Protein AF-A0A942FT86-F1 (afdb_monomer_lite)

Radius of gyration: 11.47 Å; chains: 1; bounding box: 31×23×32 Å

Sequence (67 aa):
MSDARRRARQAAERLAELAEEHQNVLLVGHGFINHFIAKELQKSGWLGPSRPGKGFWGYGIYERTTT

pLDDT: mean 88.97, std 9.35, range [52.19, 96.81]

Foldseek 3Di:
DDVLLVVLLVVLVVQVVVCVVPVDDDDDDDQVSVLSNLVNNVVVQWDKDNGAADDPPGGMDTDHDDD

Secondary structure (DSSP, 8-state):
--HHHHHHHHHHHHHHHHHHHHS-------HHHHHHHHHHHHHTT-B--SS--SSTT-----B----

Structure (mmCIF, N/CA/C/O backbone):
data_AF-A0A942FT86-F1
#
_entry.id   AF-A0A942FT86-F1
#
loop_
_atom_site.group_PDB
_atom_site.id
_atom_site.type_symbol
_atom_site.label_atom_id
_atom_site.label_alt_id
_atom_site.label_comp_id
_atom_site.label_asym_id
_atom_site.label_entity_id
_atom_site.label_seq_id
_atom_site.pdbx_PDB_ins_code
_atom_site.Cartn_x
_atom_site.Cartn_y
_atom_site.Cartn_z
_atom_site.occupancy
_atom_site.B_iso_or_equiv
_atom_site.auth_seq_id
_atom_site.auth_comp_id
_atom_site.auth_asym_id
_atom_site.auth_atom_id
_atom_site.pdbx_PDB_model_num
ATOM 1 N N . MET A 1 1 ? 21.583 2.399 4.933 1.00 52.19 1 MET A N 1
ATOM 2 C CA . MET A 1 1 ? 20.251 1.841 4.598 1.00 52.19 1 MET A CA 1
ATOM 3 C C . MET A 1 1 ? 19.896 2.256 3.178 1.00 52.19 1 MET A C 1
ATOM 5 O O . MET A 1 1 ? 20.040 3.427 2.866 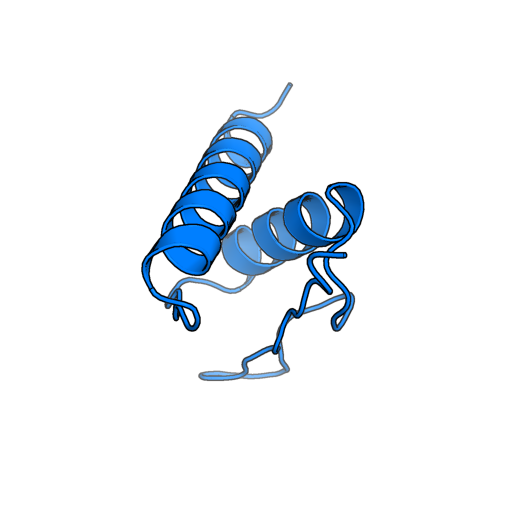1.00 52.19 1 MET A O 1
ATOM 9 N N . SER A 1 2 ? 19.500 1.322 2.313 1.00 69.62 2 SER A N 1
ATOM 10 C CA . SER A 1 2 ? 19.230 1.568 0.889 1.00 69.62 2 SER A CA 1
ATOM 11 C C . SER A 1 2 ? 18.051 2.530 0.676 1.00 69.62 2 SER A C 1
ATOM 13 O O . SER A 1 2 ? 16.970 2.314 1.225 1.00 69.62 2 SER A O 1
ATOM 15 N N . ASP A 1 3 ? 18.239 3.572 -0.141 1.00 86.81 3 ASP A N 1
ATOM 16 C CA . ASP A 1 3 ? 17.266 4.660 -0.356 1.00 86.81 3 ASP A CA 1
ATOM 17 C C . ASP A 1 3 ? 15.857 4.187 -0.740 1.00 86.81 3 ASP A C 1
ATOM 19 O O . ASP A 1 3 ? 14.866 4.829 -0.397 1.00 86.81 3 ASP A O 1
ATOM 23 N N . ALA A 1 4 ? 15.746 3.035 -1.407 1.00 84.94 4 ALA A N 1
ATOM 24 C CA . ALA A 1 4 ? 14.465 2.440 -1.778 1.00 84.94 4 ALA A CA 1
ATOM 25 C C . ALA A 1 4 ? 13.576 2.112 -0.566 1.00 84.94 4 ALA A C 1
ATOM 27 O O . ALA A 1 4 ? 12.370 2.332 -0.626 1.00 84.94 4 ALA A O 1
ATOM 28 N N . ARG A 1 5 ? 14.154 1.638 0.548 1.00 86.75 5 ARG A N 1
ATOM 29 C CA . ARG A 1 5 ? 13.386 1.345 1.772 1.00 86.75 5 ARG A CA 1
ATOM 30 C C . ARG A 1 5 ? 12.904 2.620 2.453 1.00 86.75 5 ARG A C 1
ATOM 32 O O . ARG A 1 5 ? 11.775 2.658 2.921 1.00 86.75 5 ARG A O 1
ATOM 39 N N . ARG A 1 6 ? 13.737 3.668 2.464 1.00 92.06 6 ARG A N 1
ATOM 40 C CA . ARG A 1 6 ? 13.362 4.980 3.014 1.00 92.06 6 ARG A CA 1
ATOM 41 C C . ARG A 1 6 ? 12.176 5.567 2.248 1.00 92.06 6 ARG A C 1
ATOM 43 O O . ARG A 1 6 ? 11.195 5.955 2.869 1.00 92.06 6 ARG A O 1
ATOM 50 N N . ARG A 1 7 ? 12.230 5.536 0.912 1.00 92.75 7 ARG A N 1
ATOM 51 C CA . ARG A 1 7 ? 11.115 5.976 0.057 1.00 92.75 7 ARG A CA 1
ATOM 52 C C . ARG A 1 7 ? 9.853 5.137 0.258 1.00 92.75 7 ARG A C 1
ATOM 54 O O . ARG A 1 7 ? 8.765 5.692 0.316 1.00 92.75 7 ARG A O 1
ATOM 61 N N . ALA A 1 8 ? 9.989 3.817 0.387 1.00 93.81 8 ALA A N 1
ATOM 62 C CA . ALA A 1 8 ? 8.846 2.938 0.625 1.00 93.81 8 ALA A CA 1
ATOM 63 C C . ALA A 1 8 ? 8.161 3.215 1.971 1.00 93.81 8 ALA A C 1
ATOM 65 O O . ALA A 1 8 ? 6.937 3.233 2.030 1.00 93.81 8 ALA A O 1
ATOM 66 N N . ARG A 1 9 ? 8.941 3.481 3.027 1.00 95.06 9 ARG A N 1
ATOM 67 C CA . ARG A 1 9 ? 8.410 3.877 4.337 1.00 95.06 9 ARG A CA 1
ATOM 68 C C . ARG A 1 9 ? 7.633 5.188 4.248 1.00 95.06 9 ARG A C 1
ATOM 70 O O . ARG A 1 9 ? 6.487 5.221 4.666 1.00 95.06 9 ARG A O 1
ATOM 77 N N . GLN A 1 10 ? 8.219 6.215 3.632 1.00 96.00 10 GLN A N 1
ATOM 78 C CA . GLN A 1 10 ? 7.550 7.507 3.431 1.00 96.00 10 GLN A CA 1
ATOM 79 C C . GLN A 1 10 ? 6.247 7.366 2.633 1.00 96.00 10 GLN A C 1
ATOM 81 O O . GLN A 1 10 ? 5.242 7.981 2.969 1.00 96.00 10 GLN A O 1
ATOM 86 N N . ALA A 1 11 ? 6.244 6.528 1.593 1.00 95.56 11 ALA A N 1
ATOM 87 C CA . ALA A 1 11 ? 5.039 6.259 0.817 1.00 95.56 11 ALA A CA 1
ATOM 88 C C . ALA A 1 11 ? 3.965 5.525 1.640 1.00 95.56 11 ALA A C 1
ATOM 90 O O . ALA A 1 11 ? 2.795 5.877 1.543 1.00 95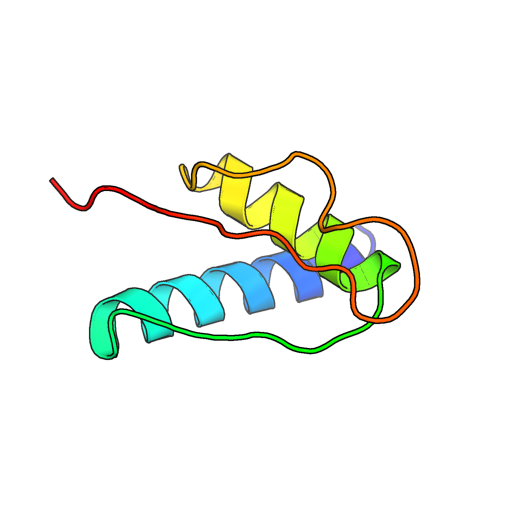.56 11 ALA A O 1
ATOM 91 N N . ALA A 1 12 ? 4.343 4.541 2.462 1.00 95.88 12 ALA A N 1
ATOM 92 C CA . ALA A 1 12 ? 3.410 3.840 3.347 1.00 95.88 12 ALA A CA 1
ATOM 93 C C . ALA A 1 12 ? 2.814 4.768 4.420 1.00 95.88 12 ALA A C 1
ATOM 95 O O . ALA A 1 12 ? 1.612 4.714 4.659 1.00 95.88 12 ALA A O 1
ATOM 96 N N . GLU A 1 13 ? 3.630 5.641 5.021 1.00 96.25 13 GLU A N 1
ATOM 97 C CA . GLU A 1 13 ? 3.177 6.671 5.970 1.00 96.25 13 GLU A CA 1
ATOM 98 C C . GLU A 1 13 ? 2.166 7.610 5.302 1.00 96.25 13 GLU A C 1
ATOM 100 O O . GLU A 1 13 ? 1.054 7.774 5.800 1.00 96.25 13 GLU A O 1
ATOM 105 N N . ARG A 1 14 ? 2.488 8.120 4.107 1.00 96.81 14 ARG A N 1
ATOM 106 C CA . ARG A 1 14 ? 1.587 9.004 3.363 1.00 96.81 14 ARG A CA 1
ATOM 107 C C . ARG A 1 14 ? 0.272 8.328 2.968 1.00 96.81 14 ARG A C 1
ATOM 109 O O . ARG A 1 14 ? -0.771 8.971 2.980 1.00 96.81 14 ARG A O 1
ATOM 116 N N . LEU A 1 15 ? 0.311 7.048 2.596 1.00 95.94 15 LEU A N 1
ATOM 117 C CA . LEU A 1 15 ? -0.901 6.286 2.287 1.00 95.94 15 LEU A CA 1
ATOM 118 C C . LEU A 1 15 ? -1.791 6.111 3.514 1.00 95.94 15 LEU A C 1
ATOM 120 O O . LEU A 1 15 ? -3.005 6.215 3.381 1.00 95.94 15 LEU A O 1
ATOM 124 N N . ALA A 1 16 ? -1.199 5.865 4.683 1.00 94.75 16 ALA A N 1
ATOM 125 C CA . ALA A 1 16 ? -1.951 5.735 5.921 1.00 94.75 16 ALA A CA 1
ATOM 126 C C . ALA A 1 16 ? -2.631 7.058 6.307 1.00 94.75 16 ALA A C 1
ATOM 128 O O . ALA A 1 16 ? -3.822 7.043 6.590 1.00 94.75 16 ALA A O 1
ATOM 129 N N . GLU A 1 17 ? -1.920 8.188 6.223 1.00 95.62 17 GLU 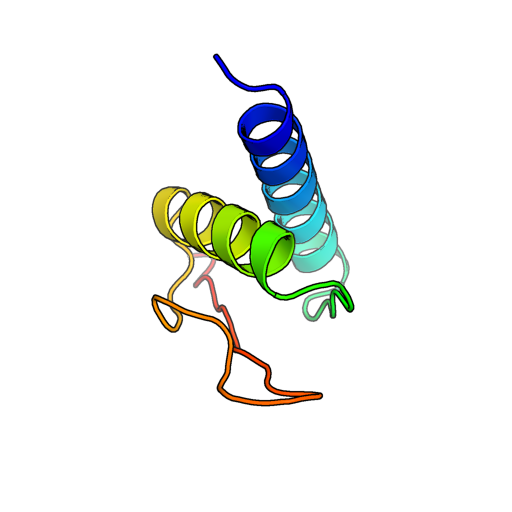A N 1
ATOM 130 C CA . GLU A 1 17 ? -2.498 9.526 6.446 1.00 95.62 17 GLU A CA 1
ATOM 131 C C . GLU A 1 17 ? -3.688 9.794 5.513 1.00 95.62 17 GLU A C 1
ATOM 133 O O . GLU A 1 17 ? -4.762 10.197 5.952 1.00 95.62 17 GLU A O 1
ATOM 138 N N . LEU A 1 18 ? -3.517 9.527 4.214 1.00 96.06 18 LEU A N 1
ATOM 139 C CA . LEU A 1 18 ? -4.581 9.724 3.229 1.00 96.06 18 LEU A CA 1
ATOM 140 C C . LEU A 1 18 ? -5.769 8.784 3.467 1.00 96.06 18 LEU A C 1
ATOM 142 O O . LEU A 1 18 ? -6.902 9.157 3.185 1.00 96.06 18 LEU A O 1
ATOM 146 N N . ALA A 1 19 ? -5.530 7.566 3.954 1.00 94.62 19 ALA A N 1
ATOM 147 C CA . ALA A 1 19 ? -6.594 6.618 4.268 1.00 94.62 19 ALA A CA 1
ATOM 148 C C . ALA A 1 19 ? -7.344 7.000 5.551 1.00 94.62 19 ALA A C 1
ATOM 150 O O . ALA A 1 19 ? -8.547 6.777 5.630 1.00 94.62 19 ALA A O 1
ATOM 151 N N . GLU A 1 20 ? -6.676 7.621 6.524 1.00 92.38 20 GLU A N 1
ATOM 152 C CA . GLU A 1 20 ? -7.340 8.209 7.693 1.00 92.38 20 GLU A CA 1
ATOM 153 C C . GLU A 1 20 ? -8.256 9.378 7.287 1.00 92.38 20 GLU A C 1
ATOM 155 O O . GLU A 1 20 ? -9.362 9.495 7.809 1.00 92.38 20 GLU A O 1
ATOM 160 N N . GLU A 1 21 ? -7.845 10.199 6.314 1.00 94.94 21 GLU A N 1
ATOM 161 C CA . GLU A 1 21 ? -8.632 11.347 5.835 1.00 94.94 21 GLU A CA 1
ATOM 162 C C . GLU A 1 21 ? -9.758 10.958 4.857 1.00 94.94 21 GLU A C 1
ATOM 164 O O . GLU A 1 21 ? -10.868 11.488 4.927 1.00 94.94 21 GLU A O 1
ATOM 169 N N . HIS A 1 22 ? -9.490 10.038 3.928 1.00 95.12 22 HIS A N 1
ATOM 170 C CA . HIS A 1 22 ? -10.371 9.737 2.791 1.00 95.12 22 HIS A CA 1
ATOM 171 C C . HIS A 1 22 ? -10.955 8.317 2.802 1.00 95.12 22 HIS A C 1
ATOM 173 O O . HIS A 1 22 ? -11.643 7.932 1.855 1.00 95.12 22 HIS A O 1
ATOM 179 N N . GLN A 1 23 ? -10.702 7.538 3.858 1.00 90.44 23 GLN A N 1
ATOM 180 C CA . GLN A 1 23 ? -11.093 6.133 4.047 1.00 90.44 23 GLN A CA 1
ATOM 181 C C . GLN A 1 23 ? -10.406 5.152 3.084 1.00 90.44 23 GLN A C 1
ATOM 183 O O . GLN A 1 23 ? -9.708 4.239 3.517 1.00 90.44 23 GLN A O 1
ATOM 188 N N . ASN A 1 24 ? -10.588 5.334 1.774 1.00 92.12 24 ASN A N 1
ATOM 189 C CA . ASN A 1 24 ? -10.103 4.424 0.740 1.00 92.12 24 ASN A CA 1
ATOM 190 C C . ASN A 1 24 ? -9.122 5.133 -0.193 1.00 92.12 24 ASN A C 1
ATOM 192 O O . ASN A 1 24 ? -9.458 6.136 -0.821 1.00 92.12 24 ASN A O 1
ATOM 196 N N . VAL A 1 25 ? -7.920 4.575 -0.338 1.00 95.31 25 VAL A N 1
ATOM 197 C CA . VAL A 1 25 ? -6.856 5.137 -1.180 1.00 95.31 25 VAL A CA 1
ATOM 198 C C . VAL A 1 25 ? -6.272 4.049 -2.072 1.00 95.31 25 VAL A C 1
ATOM 200 O O . VAL A 1 25 ? -6.031 2.928 -1.627 1.00 95.31 25 VAL A O 1
ATOM 203 N N . LEU A 1 26 ? -6.009 4.390 -3.336 1.00 94.06 26 LEU A N 1
ATOM 204 C CA . LEU A 1 26 ? -5.356 3.509 -4.301 1.00 94.06 26 LEU A CA 1
ATOM 205 C C . LEU A 1 26 ? -3.977 4.055 -4.675 1.00 94.06 26 LEU A C 1
ATOM 207 O O . LEU A 1 26 ? -3.851 5.180 -5.156 1.00 94.06 26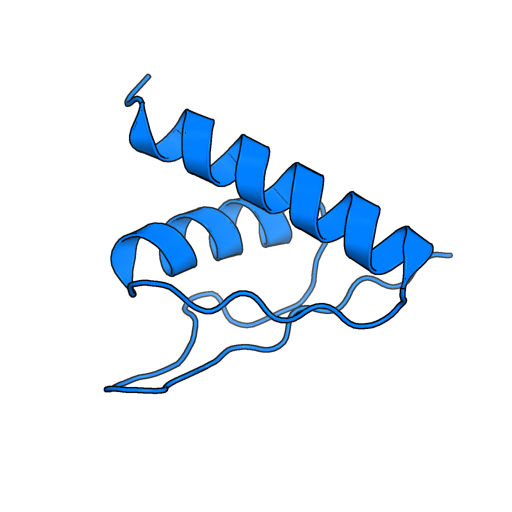 LEU A O 1
ATOM 211 N N . LEU A 1 27 ? -2.952 3.215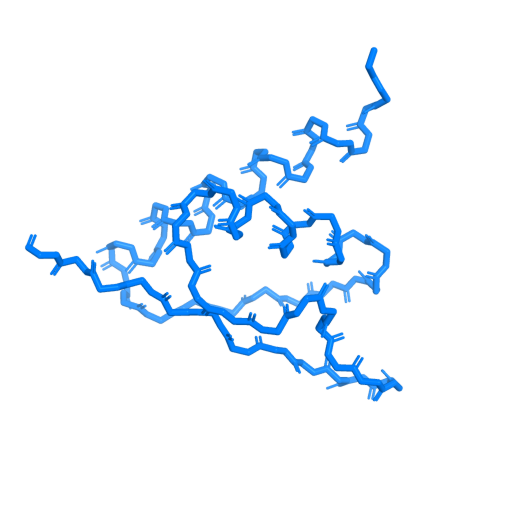 -4.533 1.00 93.19 27 LEU A N 1
ATOM 212 C CA . LEU A 1 27 ? -1.635 3.444 -5.120 1.00 93.19 27 LEU A CA 1
ATOM 213 C C . LEU A 1 27 ? -1.459 2.567 -6.361 1.00 93.19 27 LEU A C 1
ATOM 215 O O . LEU A 1 27 ? -1.539 1.341 -6.278 1.00 93.19 27 LEU A O 1
ATOM 219 N N . VAL A 1 28 ? -1.115 3.188 -7.488 1.00 92.94 28 VAL A N 1
ATOM 220 C CA . VAL A 1 28 ? -0.700 2.485 -8.707 1.00 92.94 28 VAL A CA 1
ATOM 221 C C . VAL A 1 28 ? 0.795 2.699 -8.915 1.00 92.94 28 VAL A C 1
ATOM 223 O O . VAL A 1 28 ? 1.294 3.821 -8.866 1.00 92.94 28 VAL A O 1
ATOM 226 N N . GLY A 1 29 ? 1.531 1.611 -9.127 1.00 89.19 29 GLY A N 1
ATOM 227 C CA . GLY A 1 29 ? 2.988 1.633 -9.175 1.00 89.19 29 GLY A CA 1
ATOM 228 C C . GLY A 1 29 ? 3.575 0.318 -9.671 1.00 89.19 29 GLY A C 1
ATOM 229 O O . GLY A 1 29 ? 2.861 -0.564 -10.142 1.00 89.19 29 GLY A O 1
ATOM 230 N N . HIS A 1 30 ? 4.895 0.184 -9.564 1.00 89.00 30 HIS A N 1
ATOM 231 C CA . HIS A 1 30 ? 5.622 -0.987 -10.056 1.00 89.00 30 HIS A CA 1
ATOM 232 C C . HIS A 1 30 ? 5.779 -2.050 -8.962 1.00 89.00 30 HIS A C 1
ATOM 234 O O . HIS A 1 30 ? 5.917 -1.732 -7.780 1.00 89.00 30 HIS A O 1
ATOM 240 N N . GLY A 1 31 ? 5.846 -3.325 -9.355 1.00 86.81 31 GLY A N 1
ATOM 241 C CA . GLY A 1 31 ? 5.840 -4.454 -8.416 1.00 86.81 31 GLY A CA 1
ATOM 242 C C . GLY A 1 31 ? 6.905 -4.380 -7.312 1.00 86.81 31 GLY A C 1
ATOM 243 O O . GLY A 1 31 ? 6.595 -4.624 -6.150 1.00 86.81 31 GLY A O 1
ATOM 244 N N . PHE A 1 32 ? 8.142 -3.979 -7.632 1.00 88.69 32 PHE A N 1
ATOM 245 C CA . PHE A 1 32 ? 9.215 -3.885 -6.632 1.00 88.69 32 PHE A CA 1
ATOM 246 C C . PHE A 1 32 ? 8.950 -2.833 -5.553 1.00 88.69 32 PHE A C 1
ATOM 248 O O . PHE A 1 32 ? 9.137 -3.120 -4.372 1.00 88.69 32 PHE A O 1
ATOM 255 N N . ILE A 1 33 ? 8.526 -1.623 -5.935 1.00 90.19 33 ILE A N 1
ATOM 256 C CA . ILE A 1 33 ? 8.258 -0.564 -4.957 1.00 90.19 33 IL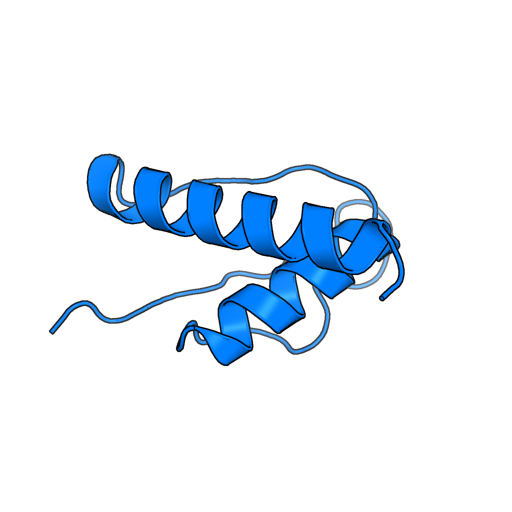E A CA 1
ATOM 257 C C . ILE A 1 33 ? 6.991 -0.877 -4.157 1.00 90.19 33 ILE A C 1
ATOM 259 O O . ILE A 1 33 ? 7.021 -0.771 -2.933 1.00 90.19 33 ILE A O 1
ATOM 263 N N . ASN A 1 34 ? 5.942 -1.384 -4.811 1.00 92.19 34 ASN A N 1
ATOM 264 C CA . ASN A 1 34 ? 4.704 -1.797 -4.150 1.00 92.19 34 ASN A CA 1
ATOM 265 C C . ASN A 1 34 ? 4.962 -2.906 -3.126 1.00 92.19 34 ASN A C 1
ATOM 267 O O . ASN A 1 34 ? 4.391 -2.888 -2.043 1.00 92.19 34 ASN A O 1
ATOM 271 N N . HIS A 1 35 ? 5.873 -3.837 -3.422 1.00 91.06 35 HIS A N 1
ATOM 272 C CA . HIS A 1 35 ? 6.287 -4.875 -2.478 1.00 91.06 35 HIS A CA 1
ATOM 273 C C . HIS A 1 35 ? 6.979 -4.308 -1.233 1.00 91.06 35 HIS A C 1
ATOM 275 O O . HIS A 1 35 ? 6.753 -4.789 -0.124 1.00 91.06 35 HIS A O 1
ATOM 281 N N . PHE A 1 36 ? 7.824 -3.284 -1.383 1.00 92.75 36 PHE A N 1
ATOM 282 C CA . PHE A 1 36 ? 8.422 -2.627 -0.219 1.00 92.75 36 PHE A CA 1
ATOM 283 C C . PHE A 1 36 ? 7.388 -1.836 0.583 1.00 92.75 36 PHE A C 1
ATOM 285 O O . PHE A 1 36 ? 7.403 -1.924 1.806 1.00 92.75 36 PHE A O 1
ATOM 292 N N . ILE A 1 37 ? 6.479 -1.125 -0.084 1.00 94.62 37 ILE A N 1
ATOM 293 C CA . ILE A 1 37 ? 5.399 -0.371 0.568 1.00 94.62 37 ILE A CA 1
ATOM 294 C C . ILE A 1 37 ? 4.483 -1.318 1.345 1.00 94.62 37 ILE A C 1
ATOM 296 O O . ILE A 1 37 ? 4.244 -1.090 2.524 1.00 94.62 37 ILE A O 1
ATOM 300 N N . ALA A 1 38 ? 4.065 -2.429 0.733 1.00 93.81 38 ALA A N 1
ATOM 301 C CA . ALA A 1 38 ? 3.276 -3.476 1.377 1.00 93.81 38 ALA A CA 1
ATOM 302 C C . ALA A 1 38 ? 3.916 -3.974 2.681 1.00 93.81 38 ALA A C 1
ATOM 304 O O . ALA A 1 38 ? 3.240 -4.119 3.695 1.00 93.81 38 ALA A O 1
ATOM 305 N N . LYS A 1 39 ? 5.236 -4.193 2.681 1.00 93.81 39 LYS A N 1
ATOM 306 C CA . LYS A 1 39 ? 5.961 -4.602 3.891 1.00 93.81 39 LYS A CA 1
ATOM 307 C C . LYS A 1 39 ? 5.967 -3.533 4.977 1.00 93.81 39 LYS A C 1
ATOM 309 O O . LYS A 1 39 ? 5.900 -3.885 6.149 1.00 93.81 39 LYS A O 1
ATOM 314 N N . GLU A 1 40 ? 6.105 -2.261 4.616 1.00 95.06 40 GLU A N 1
ATOM 315 C CA . GLU A 1 40 ? 6.056 -1.172 5.596 1.00 95.06 40 GLU A CA 1
ATOM 316 C C . GLU A 1 40 ? 4.628 -0.969 6.134 1.00 95.06 40 GLU A C 1
ATOM 318 O O . GLU A 1 40 ? 4.469 -0.826 7.341 1.00 95.06 40 GLU A O 1
ATOM 323 N N . LEU A 1 41 ? 3.590 -1.095 5.297 1.00 94.75 41 LEU A N 1
ATOM 324 C CA . LEU A 1 41 ? 2.188 -1.112 5.739 1.00 94.75 41 LEU A CA 1
ATOM 325 C C . LEU A 1 41 ? 1.935 -2.236 6.757 1.00 94.75 41 LEU A C 1
ATOM 327 O O . LEU A 1 41 ? 1.411 -1.981 7.839 1.00 94.75 41 LEU A O 1
ATOM 331 N N . GLN A 1 42 ? 2.380 -3.461 6.460 1.00 94.44 42 GLN A N 1
ATOM 332 C CA . GLN A 1 42 ? 2.238 -4.599 7.376 1.00 94.44 42 GLN A CA 1
ATOM 333 C C . GLN A 1 42 ? 2.932 -4.373 8.724 1.00 94.44 42 GLN A C 1
ATOM 335 O O . GLN A 1 42 ? 2.380 -4.713 9.768 1.00 94.44 42 GLN A O 1
ATOM 340 N N . LYS A 1 43 ? 4.127 -3.768 8.732 1.00 93.69 43 LYS A N 1
ATOM 341 C CA . LYS A 1 43 ? 4.813 -3.402 9.984 1.00 93.69 43 LYS A CA 1
ATOM 342 C C . LYS A 1 43 ? 4.045 -2.361 10.796 1.00 93.69 43 LYS A C 1
ATOM 344 O O . LYS A 1 43 ? 4.127 -2.384 12.018 1.00 93.69 43 LYS A O 1
ATOM 349 N N . SER A 1 44 ? 3.310 -1.476 10.128 1.00 91.94 44 SER A N 1
ATOM 350 C CA . SER A 1 44 ? 2.458 -0.458 10.750 1.00 91.94 44 SER A CA 1
ATOM 351 C C . SER A 1 44 ? 1.056 -0.973 11.113 1.00 91.94 44 SER A C 1
ATOM 353 O O . SER A 1 44 ? 0.158 -0.171 11.367 1.00 91.94 44 SER A O 1
ATOM 355 N N . GLY A 1 45 ? 0.851 -2.295 11.132 1.00 93.19 45 GLY A N 1
ATOM 356 C CA . GLY A 1 45 ? -0.389 -2.925 11.593 1.00 93.19 45 GLY A CA 1
ATOM 357 C C . GLY A 1 45 ? -1.477 -3.077 10.531 1.00 93.19 45 GLY A C 1
ATOM 358 O O . GLY A 1 45 ? -2.589 -3.471 10.870 1.00 93.19 45 GLY A O 1
ATOM 359 N N . TRP A 1 46 ? -1.184 -2.790 9.260 1.00 94.94 46 TRP A N 1
ATOM 360 C CA . TRP A 1 46 ? -2.126 -3.050 8.172 1.00 94.94 46 TRP A CA 1
ATOM 361 C C . TRP A 1 46 ? -2.176 -4.546 7.841 1.00 94.94 46 TRP A C 1
ATOM 363 O O . TRP A 1 46 ? -1.147 -5.202 7.661 1.00 94.94 46 TRP A O 1
ATOM 373 N N . LEU A 1 47 ? -3.383 -5.081 7.710 1.00 94.50 47 LEU A N 1
ATOM 374 C CA . LEU A 1 47 ? -3.656 -6.462 7.342 1.00 94.50 47 LEU A CA 1
ATOM 375 C C . LEU A 1 47 ? -3.825 -6.564 5.830 1.00 94.50 47 LEU A C 1
ATOM 377 O O . LEU A 1 47 ? -4.574 -5.807 5.230 1.00 94.50 47 LEU A O 1
ATOM 381 N N . GLY A 1 48 ? -3.119 -7.499 5.202 1.00 92.69 48 GLY A N 1
ATOM 382 C CA . GLY A 1 48 ? -3.168 -7.690 3.756 1.00 92.69 48 GLY A CA 1
ATOM 383 C C . GLY A 1 48 ? -2.140 -8.711 3.272 1.00 92.69 48 GLY A C 1
ATOM 384 O O . GLY A 1 48 ? -1.373 -9.259 4.076 1.00 92.69 48 GLY A O 1
ATOM 385 N N . PRO A 1 49 ? -2.090 -8.991 1.959 1.00 90.06 49 PRO A N 1
ATOM 386 C CA . PRO A 1 49 ? -1.208 -10.010 1.408 1.00 90.06 49 PRO A CA 1
ATOM 387 C C . PRO A 1 49 ? 0.270 -9.611 1.537 1.00 90.06 49 PRO A C 1
ATOM 389 O O . PRO A 1 49 ? 0.647 -8.451 1.385 1.00 90.06 49 PRO A O 1
ATOM 392 N N . SER A 1 50 ? 1.151 -10.594 1.749 1.00 78.12 50 SER A N 1
ATOM 393 C CA . SER A 1 50 ? 2.608 -10.367 1.852 1.00 78.12 50 SER A CA 1
ATOM 394 C C . SER A 1 50 ? 3.266 -9.918 0.542 1.00 78.12 50 SER A C 1
ATOM 396 O O . SER A 1 50 ? 4.402 -9.437 0.546 1.00 78.12 50 SER A O 1
ATOM 398 N N . ARG A 1 51 ? 2.570 -10.107 -0.583 1.00 77.69 51 ARG A N 1
ATOM 399 C CA . ARG A 1 51 ? 2.946 -9.628 -1.912 1.00 77.69 51 ARG A CA 1
ATOM 400 C C . ARG A 1 51 ? 1.693 -9.117 -2.631 1.00 77.69 51 ARG A C 1
ATOM 402 O O . ARG A 1 51 ? 0.727 -9.877 -2.713 1.00 77.69 51 ARG A O 1
ATOM 409 N N . PRO A 1 52 ? 1.696 -7.886 -3.161 1.00 77.00 52 PRO A N 1
ATOM 410 C CA . PRO A 1 52 ? 0.568 -7.369 -3.926 1.00 77.00 52 PRO A CA 1
ATOM 411 C C . PRO A 1 52 ? 0.484 -8.070 -5.291 1.00 77.00 52 PRO A C 1
ATOM 413 O O . PRO A 1 52 ? 1.367 -7.882 -6.124 1.00 77.00 52 PRO A O 1
ATOM 416 N N . GLY A 1 53 ? -0.573 -8.869 -5.497 1.00 77.81 53 GLY A N 1
ATOM 417 C CA . GLY A 1 53 ? -0.943 -9.507 -6.769 1.00 77.81 53 GLY A CA 1
ATOM 418 C C . GLY A 1 53 ? 0.104 -10.422 -7.436 1.00 77.81 53 GLY A C 1
ATOM 419 O O . GLY A 1 53 ? 1.261 -10.519 -7.033 1.00 77.81 53 GLY A O 1
ATOM 420 N N . LYS A 1 54 ? -0.304 -11.119 -8.505 1.00 73.12 54 LYS A N 1
ATOM 421 C CA . LYS A 1 54 ? 0.603 -11.763 -9.475 1.00 73.12 54 LYS A CA 1
ATOM 422 C C . LYS A 1 54 ? 0.236 -11.273 -10.880 1.00 73.12 54 LYS A C 1
ATOM 424 O O . LYS A 1 54 ? -0.944 -11.241 -11.206 1.00 73.12 54 LYS A O 1
ATOM 429 N N . GLY A 1 55 ? 1.234 -10.939 -11.701 1.00 77.25 55 GLY A N 1
ATOM 430 C CA . GLY A 1 55 ? 1.042 -10.478 -13.085 1.00 77.25 55 GLY A CA 1
ATOM 431 C C . GLY A 1 55 ? 0.879 -8.960 -13.238 1.00 77.25 55 GLY A C 1
ATOM 432 O O . GLY A 1 55 ? 0.965 -8.205 -12.268 1.00 77.25 55 GLY A O 1
ATOM 433 N N . PHE A 1 56 ? 0.676 -8.510 -14.480 1.00 78.00 56 PHE A N 1
ATOM 434 C CA . PHE A 1 56 ? 0.344 -7.114 -14.775 1.00 78.00 56 PHE A CA 1
ATOM 435 C C . PHE A 1 56 ? -1.019 -6.766 -14.170 1.00 78.00 56 PHE A C 1
ATOM 437 O O . PHE A 1 56 ? -1.926 -7.593 -14.202 1.00 78.00 56 PHE A O 1
ATOM 444 N N . TRP A 1 57 ? -1.152 -5.560 -13.611 1.00 85.50 57 TRP A N 1
ATOM 445 C CA . TRP A 1 57 ? -2.377 -5.079 -12.948 1.00 85.50 57 TRP A CA 1
ATOM 446 C C . TRP A 1 57 ? -2.836 -5.881 -11.719 1.00 85.50 57 TRP A C 1
ATOM 448 O O . TRP A 1 57 ? -3.925 -5.646 -11.199 1.00 85.50 57 TRP A O 1
ATOM 458 N N . GLY A 1 58 ? -2.002 -6.788 -11.203 1.00 88.06 58 GLY A N 1
ATOM 459 C CA . GLY A 1 58 ? -2.259 -7.428 -9.919 1.00 88.06 58 GLY A CA 1
ATOM 460 C C . GLY A 1 58 ? -2.257 -6.404 -8.780 1.00 88.06 58 GLY A C 1
ATOM 461 O O . GLY A 1 58 ? -1.384 -5.538 -8.719 1.00 88.06 58 GLY A O 1
ATOM 462 N N . TYR A 1 59 ? -3.208 -6.530 -7.856 1.00 91.12 59 TYR A N 1
ATOM 463 C CA . TYR A 1 59 ? -3.327 -5.658 -6.689 1.00 91.12 59 TYR A CA 1
ATOM 464 C C . TYR A 1 59 ? -3.454 -6.465 -5.392 1.00 91.12 59 TYR A C 1
ATOM 466 O O . TYR A 1 59 ? -3.656 -7.680 -5.400 1.00 91.12 59 TYR A O 1
ATOM 474 N N . GLY A 1 60 ? -3.278 -5.781 -4.264 1.00 92.62 60 GLY A N 1
ATOM 475 C CA . GLY A 1 60 ? -3.549 -6.299 -2.929 1.00 92.62 60 GLY A CA 1
ATOM 476 C C . GLY A 1 60 ? -4.310 -5.244 -2.139 1.00 92.62 60 GLY A C 1
ATOM 477 O O . GLY A 1 60 ? -4.028 -4.057 -2.288 1.00 92.62 60 GLY A O 1
ATOM 478 N N . ILE A 1 61 ? -5.277 -5.680 -1.339 1.00 94.38 61 ILE A N 1
ATOM 479 C CA . ILE A 1 61 ? -6.025 -4.807 -0.435 1.00 94.38 61 ILE A CA 1
ATOM 480 C C . ILE A 1 61 ? -5.346 -4.872 0.931 1.00 94.38 61 ILE A C 1
ATOM 482 O O . ILE A 1 61 ? -4.962 -5.956 1.380 1.00 94.38 61 ILE A O 1
ATOM 486 N N . TYR A 1 62 ? -5.162 -3.706 1.542 1.00 94.94 62 TYR A N 1
ATOM 487 C CA . TYR A 1 62 ? -4.615 -3.563 2.881 1.00 94.94 62 TYR A CA 1
ATOM 488 C C . TYR A 1 62 ? -5.616 -2.789 3.725 1.00 94.94 62 TYR A C 1
ATOM 490 O O . TYR A 1 62 ? -6.044 -1.709 3.327 1.00 94.94 62 TYR A O 1
ATOM 498 N N . GLU A 1 63 ? -5.963 -3.329 4.884 1.00 94.50 63 GLU A N 1
ATOM 499 C CA . GLU A 1 63 ? -6.976 -2.776 5.780 1.00 94.50 63 GLU A CA 1
ATOM 500 C C . GLU A 1 63 ? -6.374 -2.580 7.169 1.00 94.50 63 GLU A C 1
ATOM 502 O O . GLU A 1 63 ? -5.581 -3.400 7.637 1.00 94.50 63 GLU A O 1
ATOM 507 N N . ARG A 1 64 ? -6.745 -1.500 7.854 1.00 90.62 64 ARG A N 1
ATOM 508 C CA . ARG A 1 64 ? -6.392 -1.291 9.258 1.00 90.62 64 ARG A CA 1
ATOM 509 C C . ARG A 1 64 ? -7.652 -0.946 10.023 1.00 90.62 64 ARG A C 1
ATOM 511 O O . ARG A 1 64 ? -8.288 0.063 9.738 1.00 90.62 64 ARG A O 1
ATOM 518 N N . THR A 1 65 ? -7.987 -1.763 11.014 1.00 81.25 65 THR A N 1
ATOM 519 C CA . THR A 1 65 ? -9.049 -1.425 11.959 1.00 81.25 65 THR A CA 1
ATOM 520 C C . THR A 1 65 ? -8.548 -0.284 12.835 1.00 81.25 65 THR A C 1
ATOM 522 O O . THR A 1 65 ? -7.646 -0.469 13.652 1.00 81.25 65 THR A O 1
ATOM 525 N N . THR A 1 66 ? -9.082 0.914 12.633 1.00 66.88 66 THR A N 1
ATOM 526 C CA . THR A 1 66 ? -8.964 1.998 13.607 1.00 66.88 66 THR A CA 1
ATOM 527 C C . THR A 1 66 ? -9.940 1.693 14.738 1.00 66.88 66 THR A C 1
ATOM 529 O O . THR A 1 66 ? -11.150 1.775 14.530 1.00 66.88 66 THR A O 1
ATOM 532 N N . THR A 1 67 ? -9.413 1.243 15.878 1.00 52.72 67 THR A N 1
ATOM 533 C CA . THR A 1 67 ? -10.171 1.111 17.132 1.00 52.72 67 THR A CA 1
ATOM 534 C C . THR A 1 67 ? -10.550 2.482 17.669 1.00 52.72 67 THR A C 1
ATOM 536 O O . THR A 1 67 ? -9.689 3.387 17.584 1.00 52.72 67 THR A O 1
#